Protein AF-A0A0D2EGG5-F1 (afdb_monomer_lite)

InterPro domains:
  IPR011333 SKP1/BTB/POZ domain superfamily [G3DSA:3.30.710.10] (1-87)

pLDDT: mean 72.5, std 16.57, range [34.75, 93.25]

Sequence (161 aa):
MIHHLITYIYTDRVDFSDEDDEAISIMKAWVLAEKFCMPDQQNQLIDYLMEHWQDEQVRPAKVACVLDNVSKYSPLSKLVIDRFTHDLAFEYDYFLGQKNREGAEEHDKEFGALCSKTGCSVIRLVWDDLCLLDDDNDAKRPKPLAPINQGCKYHVHAGGG

Organism: Cladophialophora bantiana (strain ATCC 10958 / CBS 173.52 / CDC B-1940 / NIH 8579) (NCBI:txid1442370)

Secondary structure (DSSP, 8-state):
-HHHHHHHHHHS----TT-TTHHHHHHHHHHHHHHTT-HHHHHHHHHHHHHHTTTS---HHHHHHHHHHS-TTSHHHHHHHHHHHHHHHH-HHHHTTSS-HHHHHHHHHHHHHHHHHH--HHHHHHHHHHHGGGTT-GGGPPPPPP------SS-------

Radius of gyration: 18.13 Å; chains: 1; bounding box: 44×45×48 Å

Foldseek 3Di:
DVVQVVCCVVPVDGDQPPPPDSLLVLLVVLLVCVVVVPVVSNVVSVVVNVVVCVPDAQALLSLVSDVVRDDCPDPVNVVSVVRNVVCCQPVVCVQCPVDDPVVNVVSVVSQVVSCVVPVPVPSVVSVVVSVVCVPDDPPPRDDPDDPPPDDDDPDDDDDDD

Structure (mmCIF, N/CA/C/O backbone):
data_AF-A0A0D2EGG5-F1
#
_entry.id   AF-A0A0D2EGG5-F1
#
loop_
_atom_site.group_PDB
_atom_site.id
_atom_site.type_symbol
_atom_site.label_atom_id
_atom_site.label_alt_id
_atom_site.label_comp_id
_atom_site.label_asym_id
_atom_site.label_entity_id
_atom_site.label_seq_id
_atom_site.pdbx_PDB_ins_code
_atom_site.Cartn_x
_atom_site.Cartn_y
_atom_site.Cartn_z
_atom_site.occupancy
_atom_site.B_iso_or_equiv
_atom_site.auth_seq_id
_atom_site.auth_comp_id
_atom_site.auth_asym_id
_atom_site.auth_atom_id
_atom_site.pdbx_PDB_model_num
ATOM 1 N N . MET A 1 1 ? -1.173 11.319 11.069 1.00 64.31 1 MET A N 1
ATOM 2 C CA . MET A 1 1 ? -1.420 9.954 11.624 1.00 64.31 1 MET A CA 1
ATOM 3 C C . MET A 1 1 ? -2.399 9.900 12.804 1.00 64.31 1 MET A C 1
ATOM 5 O O . MET A 1 1 ? -3.529 9.508 12.570 1.00 64.31 1 MET A O 1
ATOM 9 N N . ILE A 1 2 ? -2.032 10.263 14.049 1.00 73.94 2 ILE A N 1
ATOM 10 C CA . ILE A 1 2 ? -2.971 10.161 15.201 1.00 73.94 2 ILE A CA 1
ATOM 11 C C . ILE A 1 2 ? -4.198 11.062 14.997 1.00 73.94 2 ILE A C 1
ATOM 13 O O . ILE A 1 2 ? -5.306 10.674 15.347 1.00 73.94 2 ILE A O 1
ATOM 17 N N . HIS A 1 3 ? -4.006 12.223 14.367 1.00 76.81 3 HIS A N 1
ATOM 18 C CA . HIS A 1 3 ? -5.092 13.126 13.994 1.00 76.81 3 HIS A CA 1
ATOM 19 C C . HIS A 1 3 ? -6.166 12.434 13.138 1.00 76.81 3 HIS A C 1
ATOM 21 O O . HIS A 1 3 ? -7.332 12.512 13.484 1.00 76.81 3 HIS A O 1
ATOM 27 N N . HIS A 1 4 ? -5.783 11.669 12.110 1.00 75.62 4 HIS A N 1
ATOM 28 C CA . HIS A 1 4 ? -6.721 10.939 11.237 1.00 75.62 4 HIS A CA 1
ATOM 29 C C . HIS A 1 4 ? -7.528 9.882 11.976 1.00 75.62 4 HIS A C 1
ATOM 31 O O . HIS A 1 4 ? -8.730 9.752 11.768 1.00 75.62 4 HIS A O 1
ATOM 37 N N . LEU A 1 5 ? -6.880 9.168 12.897 1.00 75.06 5 LEU A N 1
ATOM 38 C CA . LEU A 1 5 ? -7.568 8.222 13.766 1.00 75.06 5 LEU A CA 1
ATOM 39 C C . LEU A 1 5 ? -8.590 8.932 14.669 1.00 75.06 5 LEU A C 1
ATOM 41 O O . LEU A 1 5 ? -9.720 8.472 14.797 1.00 75.06 5 LEU A O 1
ATOM 45 N N . ILE A 1 6 ? -8.206 10.058 15.275 1.00 80.19 6 ILE A N 1
ATOM 46 C CA . ILE A 1 6 ? -9.107 10.867 16.106 1.00 80.19 6 ILE A CA 1
ATOM 47 C C . ILE A 1 6 ? -10.279 11.382 15.262 1.00 80.19 6 ILE A C 1
ATOM 49 O O . ILE A 1 6 ? -11.428 11.198 15.652 1.00 80.19 6 ILE A O 1
ATOM 53 N N . THR A 1 7 ? -10.012 11.973 14.098 1.00 79.00 7 THR A N 1
ATOM 54 C CA . THR A 1 7 ? -11.044 12.470 13.182 1.00 79.00 7 THR A CA 1
ATOM 55 C C . THR A 1 7 ? -12.033 11.370 12.826 1.00 79.00 7 THR A C 1
ATOM 57 O O . THR A 1 7 ? -13.234 11.588 12.971 1.00 79.00 7 THR A O 1
ATOM 60 N N . TYR A 1 8 ? -11.559 10.174 12.472 1.00 75.62 8 TYR A N 1
ATOM 61 C CA . TYR A 1 8 ? -12.435 9.038 12.198 1.00 75.62 8 TYR A CA 1
ATOM 62 C C . TYR A 1 8 ? -13.325 8.688 13.398 1.00 75.62 8 TYR A C 1
ATOM 64 O O . TYR A 1 8 ? -14.542 8.636 13.256 1.00 75.62 8 TYR A O 1
ATOM 72 N N . ILE A 1 9 ? -12.751 8.546 14.598 1.00 76.88 9 ILE A N 1
ATOM 73 C CA . ILE A 1 9 ? -13.512 8.209 15.816 1.00 76.88 9 ILE A CA 1
ATOM 74 C C . ILE A 1 9 ? -14.640 9.218 16.087 1.00 76.88 9 ILE A C 1
ATOM 76 O O . ILE A 1 9 ? -15.706 8.835 16.567 1.00 76.88 9 ILE A O 1
ATOM 80 N N . TYR A 1 10 ? -14.416 10.502 15.797 1.00 80.81 10 TYR A N 1
ATOM 81 C CA . TYR A 1 10 ? -15.389 11.558 16.087 1.00 80.81 10 TYR A CA 1
ATOM 82 C C . TYR A 1 10 ? -16.332 11.899 14.930 1.00 80.81 10 TYR A C 1
ATOM 84 O O . TYR A 1 10 ? -17.384 12.489 15.176 1.00 80.81 10 TYR A O 1
ATOM 92 N N . THR A 1 11 ? -15.971 11.585 13.686 1.00 81.19 11 THR A N 1
ATOM 93 C CA . THR A 1 11 ? -16.701 12.067 12.499 1.00 81.19 11 THR A CA 1
ATOM 94 C C . THR A 1 11 ? -17.107 10.974 11.521 1.00 81.19 11 THR A C 1
ATOM 96 O O . THR A 1 11 ? -17.894 11.265 10.624 1.00 81.19 11 THR A O 1
ATOM 99 N N . ASP A 1 12 ? -16.597 9.751 11.690 1.00 78.31 12 ASP A N 1
ATOM 100 C CA . ASP A 1 12 ? -16.740 8.639 10.741 1.00 78.31 12 ASP A CA 1
ATOM 101 C C . ASP A 1 12 ? -16.264 9.008 9.322 1.00 78.31 12 ASP A C 1
ATOM 103 O O . ASP A 1 12 ? -16.800 8.560 8.312 1.00 78.31 12 ASP A O 1
ATOM 107 N N . ARG A 1 13 ? -15.276 9.911 9.240 1.00 75.56 13 ARG A N 1
ATOM 108 C CA . ARG A 1 13 ? -14.681 10.383 7.988 1.00 75.56 13 ARG A CA 1
ATOM 109 C C . ARG A 1 13 ? -13.174 10.235 8.006 1.00 75.56 13 ARG A C 1
ATOM 111 O O . ARG A 1 13 ? -12.526 10.336 9.050 1.00 75.56 13 ARG A O 1
ATOM 118 N N . VAL A 1 14 ? -12.642 10.046 6.810 1.00 73.31 14 VAL A N 1
ATOM 119 C CA . VAL A 1 14 ? -11.223 9.918 6.527 1.00 73.31 14 VAL A CA 1
ATOM 120 C C . VAL A 1 14 ? -10.880 10.935 5.438 1.00 73.31 14 VAL A C 1
ATOM 122 O O . VAL A 1 14 ? -11.581 11.004 4.434 1.00 73.31 14 VAL A O 1
ATOM 125 N N . ASP A 1 15 ? -9.853 11.750 5.668 1.00 76.81 15 ASP A N 1
ATOM 126 C CA . ASP A 1 15 ? -9.404 12.782 4.731 1.00 76.81 15 ASP A CA 1
ATOM 127 C C . ASP A 1 15 ? -7.875 12.875 4.775 1.00 76.81 15 ASP A C 1
ATOM 129 O O . ASP A 1 15 ? -7.296 13.067 5.847 1.00 76.81 15 ASP A O 1
ATOM 133 N N . PHE A 1 16 ? -7.234 12.691 3.624 1.00 80.75 16 PHE A N 1
ATOM 134 C CA . PHE A 1 16 ? -5.782 12.704 3.463 1.00 80.75 16 PHE A CA 1
ATOM 135 C C . PHE A 1 16 ? -5.318 13.704 2.396 1.00 80.75 16 PHE A C 1
ATOM 137 O O . PHE A 1 16 ? -4.139 13.686 2.047 1.00 80.75 16 PHE A O 1
ATOM 144 N N . SER A 1 17 ? -6.199 14.597 1.919 1.00 73.88 17 SER A N 1
ATOM 145 C CA . SER A 1 17 ? -5.894 15.509 0.804 1.00 73.88 17 SER A CA 1
ATOM 146 C C . SER A 1 17 ? -4.709 16.443 1.061 1.00 73.88 17 SER A C 1
ATOM 148 O O . SER A 1 17 ? -4.097 16.943 0.122 1.00 73.88 17 SER A O 1
ATOM 150 N N . ASP A 1 18 ? -4.404 16.692 2.335 1.00 73.75 18 ASP A N 1
ATOM 151 C CA . ASP A 1 18 ? -3.359 17.616 2.780 1.00 73.75 18 ASP A CA 1
ATOM 152 C C . ASP A 1 18 ? -2.026 16.910 3.114 1.00 73.75 18 ASP A C 1
ATOM 154 O O . ASP A 1 18 ? -1.112 17.534 3.653 1.00 73.75 18 ASP A O 1
ATOM 158 N N . GLU A 1 19 ? -1.907 15.602 2.862 1.00 77.81 19 GLU A N 1
ATOM 159 C CA . GLU A 1 19 ? -0.706 14.822 3.184 1.00 77.81 19 GLU A CA 1
ATOM 160 C C . GLU A 1 19 ? 0.289 14.782 2.011 1.00 77.81 19 GLU A C 1
ATOM 162 O O . GLU A 1 19 ? -0.087 14.506 0.876 1.00 77.81 19 GLU A O 1
ATOM 167 N N . ASP A 1 20 ? 1.582 14.976 2.307 1.00 74.25 20 ASP A N 1
ATOM 168 C CA . ASP A 1 20 ? 2.664 14.973 1.302 1.00 74.25 20 ASP A CA 1
ATOM 169 C C . ASP A 1 20 ? 2.767 13.645 0.517 1.00 74.25 20 ASP A C 1
ATOM 171 O O . ASP A 1 20 ? 3.172 13.635 -0.643 1.00 74.25 20 ASP A O 1
ATOM 175 N N . ASP A 1 21 ? 2.419 12.522 1.156 1.00 83.44 21 ASP A N 1
ATOM 176 C CA . ASP A 1 21 ? 2.256 11.209 0.518 1.00 83.44 21 ASP A CA 1
ATOM 177 C C . ASP A 1 21 ? 0.992 10.547 1.079 1.00 83.44 21 ASP A C 1
ATOM 179 O O . ASP A 1 21 ? 1.009 9.851 2.105 1.00 83.44 21 ASP A O 1
ATOM 183 N N . GLU A 1 22 ? -0.123 10.822 0.404 1.00 86.88 22 GLU A N 1
ATOM 184 C CA . GLU A 1 22 ? -1.456 10.340 0.753 1.00 86.88 22 GLU A CA 1
ATOM 185 C C . GLU A 1 22 ? -1.490 8.808 0.897 1.00 86.88 22 GLU A C 1
ATOM 187 O O . GLU A 1 22 ? -1.947 8.301 1.926 1.00 86.88 22 GLU A O 1
ATOM 192 N N . ALA A 1 23 ? -0.916 8.053 -0.049 1.00 87.56 23 ALA A N 1
ATOM 193 C CA . ALA A 1 23 ? -0.871 6.591 0.021 1.00 87.56 23 ALA A CA 1
ATOM 194 C C . ALA A 1 23 ? -0.146 6.083 1.276 1.00 87.56 23 ALA A C 1
ATOM 196 O O . ALA A 1 23 ? -0.648 5.189 1.966 1.00 87.56 23 ALA A O 1
ATOM 197 N N . ILE A 1 24 ? 1.030 6.634 1.603 1.00 87.56 24 ILE A N 1
ATOM 198 C CA . ILE A 1 24 ? 1.759 6.273 2.830 1.00 87.56 24 ILE A CA 1
ATOM 199 C C . ILE A 1 24 ? 0.931 6.603 4.073 1.00 87.56 24 ILE A C 1
ATOM 201 O O . ILE A 1 24 ? 0.908 5.805 5.020 1.00 87.56 24 ILE A O 1
ATOM 205 N N . SER A 1 25 ? 0.237 7.738 4.088 1.00 88.06 25 SER A N 1
ATOM 206 C CA . SER A 1 25 ? -0.618 8.122 5.210 1.00 88.06 25 SER A CA 1
ATOM 207 C C . SER A 1 25 ? -1.836 7.204 5.369 1.00 88.06 25 SER A C 1
ATOM 209 O O . SER A 1 25 ? -2.105 6.772 6.498 1.00 88.06 25 SER A O 1
ATOM 211 N N . ILE A 1 26 ? -2.479 6.788 4.271 1.00 90.25 26 ILE A N 1
ATOM 212 C CA . ILE A 1 26 ? -3.551 5.778 4.263 1.00 90.25 26 ILE A CA 1
ATOM 213 C C . ILE A 1 26 ? -3.037 4.431 4.793 1.00 90.25 26 ILE A C 1
ATOM 215 O O . ILE A 1 26 ? -3.619 3.861 5.720 1.00 90.25 26 ILE A O 1
ATOM 219 N N . MET A 1 27 ? -1.909 3.934 4.273 1.00 90.38 27 MET A N 1
ATOM 220 C CA . MET A 1 27 ? -1.323 2.650 4.689 1.00 90.38 27 MET A CA 1
ATOM 221 C C . MET A 1 27 ? -0.973 2.637 6.183 1.00 90.38 27 MET A C 1
ATOM 223 O O . MET A 1 27 ? -1.238 1.665 6.893 1.00 90.38 27 MET A O 1
ATOM 227 N N . LYS A 1 28 ? -0.421 3.737 6.700 1.00 88.94 28 LYS A N 1
ATOM 228 C CA . LYS A 1 28 ? -0.133 3.878 8.131 1.00 88.94 28 LYS A CA 1
ATOM 229 C C . LYS A 1 28 ? -1.402 3.969 8.984 1.00 88.94 28 LYS A C 1
ATOM 231 O O . LYS A 1 28 ? -1.438 3.402 10.077 1.00 88.94 28 LYS A O 1
ATOM 236 N N . ALA A 1 29 ? -2.438 4.664 8.511 1.00 90.38 29 ALA A N 1
ATOM 237 C CA . ALA A 1 29 ? -3.735 4.692 9.182 1.00 90.38 29 ALA A CA 1
ATOM 238 C C . ALA A 1 29 ? -4.357 3.289 9.239 1.00 90.38 29 ALA A C 1
ATOM 240 O O . ALA A 1 29 ? -4.908 2.907 10.271 1.00 90.38 29 ALA A O 1
ATOM 241 N N . TRP A 1 30 ? -4.173 2.482 8.190 1.00 93.25 30 TRP A N 1
ATOM 242 C CA . TRP A 1 30 ? -4.652 1.102 8.149 1.00 93.25 30 TRP A CA 1
ATOM 243 C C . TRP A 1 30 ? -3.966 0.234 9.210 1.00 93.25 30 TRP A C 1
ATOM 245 O O . TRP A 1 30 ? -4.634 -0.514 9.924 1.00 93.25 30 TRP A O 1
ATOM 255 N N . VAL A 1 31 ? -2.648 0.392 9.395 1.00 89.69 31 VAL A N 1
ATOM 256 C CA . VAL A 1 31 ? -1.889 -0.276 10.474 1.00 89.69 31 VAL A CA 1
ATOM 257 C C . VAL A 1 31 ? -2.436 0.093 11.855 1.00 89.69 31 VAL A C 1
ATOM 259 O O . VAL A 1 31 ? -2.501 -0.751 12.749 1.00 89.69 31 VAL A O 1
ATOM 262 N N . LEU A 1 32 ? -2.824 1.354 12.065 1.00 89.50 32 LEU A N 1
ATOM 263 C CA . LEU A 1 32 ? -3.447 1.773 13.323 1.00 89.50 32 LEU A CA 1
ATOM 264 C C . LEU A 1 32 ? -4.831 1.139 13.489 1.00 89.50 32 LEU A C 1
ATOM 266 O O . LEU A 1 32 ? -5.115 0.603 14.559 1.00 89.50 32 LEU A O 1
ATOM 270 N N . ALA A 1 33 ? -5.652 1.138 12.439 1.00 89.31 33 ALA A N 1
ATOM 271 C CA . ALA A 1 33 ? -6.965 0.503 12.457 1.00 89.31 33 ALA A CA 1
ATOM 272 C C . ALA A 1 33 ? -6.877 -0.997 12.797 1.00 89.31 33 ALA A C 1
ATOM 274 O O . ALA A 1 33 ? -7.660 -1.485 13.612 1.00 89.31 33 ALA A O 1
ATOM 275 N N . GLU A 1 34 ? -5.869 -1.702 12.268 1.00 90.62 34 GLU A N 1
ATOM 276 C CA . GLU A 1 34 ? -5.569 -3.095 12.626 1.00 90.62 34 GLU A CA 1
ATOM 277 C C . GLU A 1 34 ? -5.253 -3.245 14.121 1.00 90.62 34 GLU A C 1
ATOM 279 O O . GLU A 1 34 ? -5.853 -4.073 14.807 1.00 90.62 34 GLU A O 1
ATOM 284 N N . LYS A 1 35 ? -4.350 -2.411 14.656 1.00 89.50 35 LYS A N 1
ATOM 285 C CA . LYS A 1 35 ? -3.923 -2.467 16.068 1.00 89.50 35 LYS A CA 1
ATOM 286 C C . LYS A 1 35 ? -5.050 -2.190 17.059 1.00 89.50 35 LYS A C 1
ATOM 288 O O . LYS A 1 35 ? -5.013 -2.703 18.175 1.00 89.50 35 LYS A O 1
ATOM 293 N N . PHE A 1 36 ? -6.016 -1.368 16.669 1.00 89.38 36 PHE A N 1
ATOM 294 C CA . PHE A 1 36 ? -7.173 -1.014 17.489 1.00 89.38 36 PHE A CA 1
ATOM 295 C C . PHE A 1 36 ? -8.424 -1.841 17.155 1.00 89.38 36 PHE A C 1
ATOM 297 O O . PHE A 1 36 ? -9.490 -1.558 17.696 1.00 89.38 36 PHE A O 1
ATOM 304 N N . CYS A 1 37 ? -8.301 -2.873 16.311 1.00 90.38 37 CYS A N 1
ATOM 305 C CA . CYS A 1 37 ? -9.393 -3.771 15.930 1.00 90.38 37 CYS A CA 1
ATOM 306 C C . CYS A 1 37 ? -10.611 -3.036 15.334 1.00 90.38 37 CYS A C 1
ATOM 308 O O . CYS A 1 37 ? -11.747 -3.311 15.719 1.00 90.38 37 CYS A O 1
ATOM 310 N N . MET A 1 38 ? -10.381 -2.104 14.402 1.00 90.25 38 MET A N 1
ATOM 311 C CA . MET A 1 38 ? -11.425 -1.325 13.719 1.00 90.25 38 MET A CA 1
ATOM 312 C C . MET A 1 38 ? -11.615 -1.801 12.265 1.00 90.25 38 MET A C 1
ATOM 314 O O . MET A 1 38 ? -11.081 -1.180 11.343 1.00 90.25 38 MET A O 1
ATOM 318 N N . PRO A 1 39 ? -12.357 -2.901 12.028 1.00 90.94 39 PRO A N 1
ATOM 319 C CA . PRO A 1 39 ? -12.474 -3.513 10.701 1.00 90.94 39 PRO A CA 1
ATOM 320 C C . PRO A 1 39 ? -13.183 -2.620 9.675 1.00 90.94 39 PRO A C 1
ATOM 322 O O . PRO A 1 39 ? -12.794 -2.611 8.510 1.00 90.94 39 PRO A O 1
ATOM 325 N N . ASP A 1 40 ? -14.177 -1.831 10.092 1.00 88.94 40 ASP A N 1
ATOM 326 C CA . ASP A 1 40 ? -14.883 -0.913 9.187 1.00 88.94 40 ASP A CA 1
ATOM 327 C C . ASP A 1 40 ? -13.932 0.159 8.646 1.00 88.94 40 ASP A C 1
ATOM 329 O O . ASP A 1 40 ? -13.896 0.417 7.443 1.00 88.94 40 ASP A O 1
ATOM 333 N N . GLN A 1 41 ? -13.063 0.684 9.514 1.00 89.00 41 GLN A N 1
ATOM 334 C CA . GLN A 1 41 ? -12.035 1.638 9.118 1.00 89.00 41 GLN A CA 1
ATOM 335 C C . GLN A 1 41 ? -10.985 0.995 8.204 1.00 89.00 41 GLN A C 1
ATOM 337 O O . GLN A 1 41 ? -10.542 1.620 7.246 1.00 89.00 41 GLN A O 1
ATOM 342 N N . GLN A 1 42 ? -10.591 -0.258 8.458 1.00 91.69 42 GLN A N 1
ATOM 343 C CA . GLN A 1 42 ? -9.667 -0.979 7.574 1.00 91.69 42 GLN A CA 1
ATOM 344 C C . GLN A 1 42 ? -10.226 -1.136 6.155 1.00 91.69 42 GLN A C 1
ATOM 346 O O . GLN A 1 42 ? -9.471 -0.989 5.195 1.00 91.69 42 GLN A O 1
ATOM 351 N N . ASN A 1 43 ? -11.523 -1.428 6.024 1.00 91.69 43 ASN A N 1
ATOM 352 C CA . ASN A 1 43 ? -12.176 -1.562 4.722 1.00 91.69 43 ASN A CA 1
ATOM 353 C C . ASN A 1 43 ? -12.250 -0.214 4.001 1.00 91.69 43 ASN A C 1
ATOM 355 O O . ASN A 1 43 ? -11.795 -0.122 2.866 1.00 91.69 43 ASN A O 1
ATOM 359 N N . GLN A 1 44 ? -12.710 0.839 4.686 1.00 90.38 44 GLN A N 1
ATOM 360 C CA . GLN A 1 44 ? -12.757 2.186 4.110 1.00 90.38 44 GLN A CA 1
ATOM 361 C C . GLN A 1 44 ? -11.375 2.648 3.632 1.00 90.38 44 GLN A C 1
ATOM 363 O O . GLN A 1 44 ? -11.240 3.174 2.534 1.00 90.38 44 GLN A O 1
ATOM 368 N N . LEU A 1 45 ? -10.326 2.415 4.426 1.00 91.94 45 LEU A N 1
ATOM 369 C CA . LEU A 1 45 ? -8.959 2.786 4.058 1.00 91.94 45 LEU A CA 1
ATOM 370 C C . LEU A 1 45 ? -8.434 2.000 2.849 1.00 91.94 45 LEU A C 1
ATOM 372 O O . LEU A 1 45 ? -7.652 2.547 2.079 1.00 91.94 45 LEU A O 1
ATOM 376 N N . ILE A 1 46 ? -8.850 0.743 2.664 1.00 92.44 46 ILE A N 1
ATOM 377 C CA . ILE A 1 46 ? -8.537 -0.008 1.440 1.00 92.44 46 ILE A CA 1
ATOM 378 C C . ILE A 1 46 ? -9.258 0.596 0.236 1.00 92.44 46 ILE A C 1
ATOM 380 O O . ILE A 1 46 ? -8.621 0.777 -0.799 1.00 92.44 46 ILE A O 1
ATOM 384 N N . ASP A 1 47 ? -10.539 0.939 0.373 1.00 91.25 47 ASP A N 1
ATOM 385 C CA . ASP A 1 47 ? -11.312 1.546 -0.713 1.00 91.25 47 ASP A CA 1
ATOM 386 C C . ASP A 1 47 ? -10.684 2.88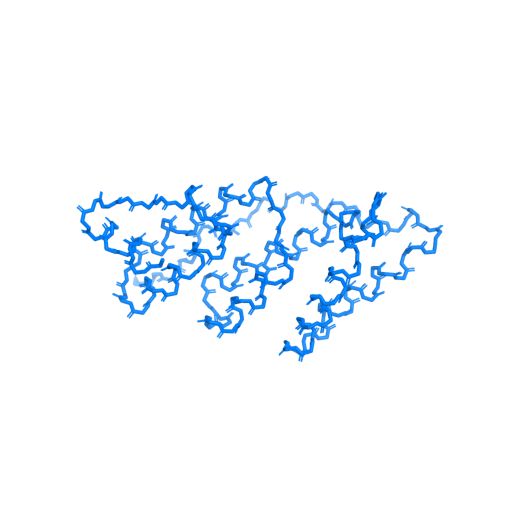3 -1.151 1.00 91.25 47 ASP A C 1
ATOM 388 O O . ASP A 1 47 ? -10.435 3.080 -2.341 1.00 91.25 47 ASP A O 1
ATOM 392 N N . TYR A 1 48 ? -10.309 3.741 -0.193 1.00 89.38 48 TYR A N 1
ATOM 393 C CA . TYR A 1 48 ? -9.577 4.988 -0.457 1.00 89.38 48 TYR A CA 1
ATOM 394 C C . TYR A 1 48 ? -8.229 4.748 -1.145 1.00 89.38 48 TYR A C 1
ATOM 396 O O . TYR A 1 48 ? -7.879 5.448 -2.093 1.00 89.38 48 TYR A O 1
ATOM 404 N N . LEU A 1 49 ? -7.467 3.745 -0.698 1.00 90.50 49 LEU A N 1
ATOM 405 C CA . LEU A 1 49 ? -6.174 3.423 -1.304 1.00 90.50 49 LEU A CA 1
ATOM 406 C C . LEU A 1 49 ? -6.326 2.948 -2.756 1.00 90.50 49 LEU A C 1
ATOM 408 O O . LEU A 1 49 ? -5.515 3.298 -3.609 1.00 90.50 49 LEU A O 1
ATOM 412 N N . MET A 1 50 ? -7.368 2.162 -3.040 1.00 89.50 50 MET A N 1
ATOM 413 C CA . MET A 1 50 ? -7.674 1.696 -4.393 1.00 89.50 50 MET A CA 1
ATOM 414 C C . MET A 1 50 ? -8.132 2.829 -5.313 1.00 89.50 50 MET A C 1
ATOM 416 O O . MET A 1 50 ? -7.797 2.802 -6.496 1.00 89.50 50 MET A O 1
ATOM 420 N N . GLU A 1 51 ? -8.890 3.798 -4.794 1.00 88.94 51 GLU A N 1
ATOM 421 C CA . GLU A 1 51 ? -9.286 5.001 -5.534 1.00 88.94 51 GLU A CA 1
ATOM 422 C C . GLU A 1 51 ? -8.064 5.860 -5.875 1.00 88.94 51 GLU A C 1
ATOM 424 O O . GLU A 1 51 ? -7.859 6.199 -7.037 1.00 88.94 51 GLU A O 1
ATOM 429 N N . HIS A 1 52 ? -7.193 6.106 -4.895 1.00 86.06 52 HIS A N 1
ATOM 430 C CA . HIS A 1 52 ? -5.962 6.872 -5.082 1.00 86.06 52 HIS A CA 1
ATOM 431 C C . HIS A 1 52 ? -5.012 6.231 -6.120 1.00 86.06 52 HIS A C 1
ATOM 433 O O . HIS A 1 52 ? -4.412 6.923 -6.939 1.00 86.06 52 HIS A O 1
ATOM 439 N N . TRP A 1 53 ? -4.919 4.897 -6.171 1.00 86.56 53 TRP A N 1
ATOM 440 C CA . TRP A 1 53 ? -4.113 4.189 -7.181 1.00 86.56 53 TRP A CA 1
ATOM 441 C C . TRP A 1 53 ? -4.776 4.030 -8.554 1.00 86.56 53 TRP A C 1
ATOM 443 O O . TRP A 1 53 ? -4.224 3.347 -9.421 1.00 86.56 53 TRP A O 1
ATOM 453 N N . GLN A 1 54 ? -5.947 4.619 -8.808 1.00 83.00 54 GLN A N 1
ATOM 454 C CA . GLN A 1 54 ? -6.451 4.669 -10.186 1.00 83.00 54 GLN A CA 1
ATOM 455 C C . GLN A 1 54 ? -5.556 5.531 -11.077 1.00 83.00 54 GLN A C 1
ATOM 457 O O . GLN A 1 54 ? -5.323 5.158 -12.224 1.00 83.00 54 GLN A O 1
ATOM 462 N N . ASP A 1 55 ? -5.010 6.611 -10.517 1.00 77.19 55 ASP A N 1
ATOM 463 C CA . ASP A 1 55 ? -4.213 7.595 -11.251 1.00 77.19 55 ASP A CA 1
ATOM 464 C C . ASP A 1 55 ? -2.716 7.561 -10.889 1.00 77.19 55 ASP A C 1
ATOM 466 O O . ASP A 1 55 ? -1.905 8.214 -11.548 1.00 77.19 55 ASP A O 1
ATOM 470 N N . GLU A 1 56 ? -2.325 6.792 -9.864 1.00 79.88 56 GLU A N 1
ATOM 471 C CA . GLU A 1 56 ? -0.939 6.694 -9.397 1.00 79.88 56 GLU A CA 1
ATOM 472 C C . GLU A 1 56 ? -0.436 5.245 -9.321 1.00 79.88 56 GLU A C 1
ATOM 474 O O . GLU A 1 56 ? -1.121 4.343 -8.835 1.00 79.88 56 GLU A O 1
ATOM 479 N N . GLN A 1 57 ? 0.808 5.029 -9.751 1.00 81.19 57 GLN A N 1
ATOM 480 C CA . GLN A 1 57 ? 1.486 3.741 -9.638 1.00 81.19 57 GLN A CA 1
ATOM 481 C C . GLN A 1 57 ? 2.015 3.471 -8.227 1.00 81.19 57 GLN A C 1
ATOM 483 O O . GLN A 1 57 ? 2.409 4.368 -7.469 1.00 81.19 57 GLN A O 1
ATOM 488 N N . VAL A 1 58 ? 2.118 2.189 -7.887 1.00 86.62 58 VAL A N 1
ATOM 489 C CA . VAL A 1 58 ? 2.731 1.764 -6.630 1.00 86.62 58 VAL A CA 1
ATOM 490 C C . VAL A 1 58 ? 4.252 1.781 -6.764 1.00 86.62 58 VAL A C 1
ATOM 492 O O . VAL A 1 58 ? 4.856 0.948 -7.432 1.00 86.62 58 VAL A O 1
ATOM 495 N N . ARG A 1 59 ? 4.910 2.717 -6.074 1.00 84.25 59 ARG A N 1
ATOM 496 C CA . ARG A 1 59 ? 6.380 2.764 -6.006 1.00 84.25 59 ARG A CA 1
ATOM 497 C C . ARG A 1 59 ? 6.952 1.646 -5.118 1.00 84.25 59 ARG A C 1
ATOM 499 O O . ARG A 1 59 ? 6.327 1.298 -4.108 1.00 84.25 59 ARG A O 1
ATOM 506 N N . PRO A 1 60 ? 8.182 1.153 -5.377 1.00 83.81 60 PRO A N 1
ATOM 507 C CA . PRO A 1 60 ? 8.826 0.152 -4.520 1.00 83.81 60 PRO A CA 1
ATOM 508 C C . PRO A 1 60 ? 8.953 0.596 -3.051 1.00 83.81 60 PRO A C 1
ATOM 510 O O . PRO A 1 60 ? 8.829 -0.231 -2.144 1.00 83.81 60 PRO A O 1
ATOM 513 N N . ALA A 1 61 ? 9.121 1.900 -2.790 1.00 83.19 61 ALA A N 1
ATOM 514 C CA . ALA A 1 61 ? 9.119 2.455 -1.434 1.00 83.19 61 ALA A CA 1
ATOM 515 C C . ALA A 1 61 ? 7.806 2.187 -0.666 1.00 83.19 61 ALA A C 1
ATOM 517 O O . ALA A 1 61 ? 7.845 1.861 0.526 1.00 83.19 61 ALA A O 1
ATOM 518 N N . LYS A 1 62 ? 6.647 2.249 -1.343 1.00 87.38 62 LYS A N 1
ATOM 519 C CA . LYS A 1 62 ? 5.328 1.947 -0.756 1.00 87.38 62 LYS A CA 1
ATOM 520 C C . LYS A 1 62 ? 5.227 0.458 -0.390 1.00 87.38 62 LYS A C 1
ATOM 522 O O . LYS A 1 62 ? 4.802 0.123 0.716 1.00 87.38 62 LYS A O 1
ATOM 527 N N . VAL A 1 63 ? 5.734 -0.432 -1.251 1.00 87.75 63 VAL A N 1
ATOM 528 C CA . VAL A 1 63 ? 5.828 -1.881 -0.975 1.00 87.75 63 VAL A CA 1
ATOM 529 C C . VAL A 1 63 ? 6.717 -2.158 0.240 1.00 87.75 63 VAL A C 1
ATOM 531 O O . VAL A 1 63 ? 6.327 -2.902 1.141 1.00 87.75 63 VAL A O 1
ATOM 534 N N . ALA A 1 64 ? 7.896 -1.532 0.303 1.00 85.38 64 ALA A N 1
ATOM 535 C CA . ALA A 1 64 ? 8.813 -1.688 1.429 1.00 85.38 64 ALA A CA 1
ATOM 536 C C . ALA A 1 64 ? 8.178 -1.220 2.747 1.00 85.38 64 ALA A C 1
ATOM 538 O O . ALA A 1 64 ? 8.285 -1.912 3.757 1.00 85.38 64 ALA A O 1
ATOM 539 N N . CYS A 1 65 ? 7.470 -0.084 2.729 1.00 84.94 65 CYS A N 1
ATOM 540 C CA . CYS A 1 65 ? 6.758 0.431 3.898 1.00 84.94 65 CYS A CA 1
ATOM 541 C C . CYS A 1 65 ? 5.766 -0.600 4.455 1.00 84.94 65 CYS A C 1
ATOM 543 O O . CYS A 1 65 ? 5.735 -0.848 5.659 1.00 84.94 65 CYS A O 1
ATOM 545 N N . VAL A 1 66 ? 4.997 -1.243 3.582 1.00 87.25 66 VAL A N 1
ATOM 546 C CA . VAL A 1 66 ? 4.005 -2.254 3.965 1.00 87.25 66 VAL A CA 1
ATOM 547 C C . VAL A 1 66 ? 4.679 -3.490 4.545 1.00 87.25 66 VAL A C 1
ATOM 549 O O . VAL A 1 66 ? 4.316 -3.932 5.631 1.00 87.25 66 VAL A O 1
ATOM 552 N N . LEU A 1 67 ? 5.711 -4.009 3.886 1.00 85.25 67 LEU A N 1
A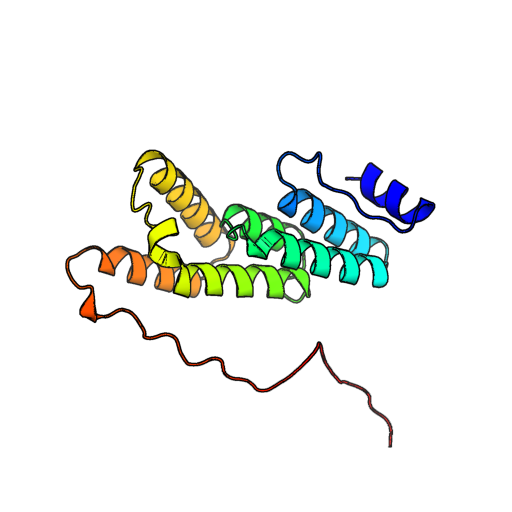TOM 553 C CA . LEU A 1 67 ? 6.427 -5.194 4.364 1.00 85.25 67 LEU A CA 1
ATOM 554 C C . LEU A 1 67 ? 7.121 -4.982 5.718 1.00 85.25 67 LEU A C 1
ATOM 556 O O . LEU A 1 67 ? 7.247 -5.936 6.484 1.00 85.25 67 LEU A O 1
ATOM 560 N N . ASP A 1 68 ? 7.515 -3.746 6.036 1.00 86.06 68 ASP A N 1
ATOM 561 C CA . ASP A 1 68 ? 8.107 -3.392 7.331 1.00 86.06 68 ASP A CA 1
ATOM 562 C C . ASP A 1 68 ? 7.059 -3.245 8.456 1.00 86.06 68 ASP A C 1
ATOM 564 O O . ASP A 1 68 ? 7.411 -3.322 9.635 1.00 86.06 68 ASP A O 1
ATOM 568 N N . ASN A 1 69 ? 5.781 -3.006 8.126 1.00 84.25 69 ASN A N 1
ATOM 569 C CA . ASN A 1 69 ? 4.772 -2.573 9.104 1.00 84.25 69 ASN A CA 1
ATOM 570 C C . ASN A 1 69 ? 3.556 -3.496 9.249 1.00 84.25 69 ASN A C 1
ATOM 572 O O . ASN A 1 69 ? 2.867 -3.402 10.266 1.00 84.25 69 ASN A O 1
ATOM 576 N N . VAL A 1 70 ? 3.284 -4.380 8.286 1.00 86.31 70 VAL A N 1
ATOM 577 C CA . VAL A 1 70 ? 2.159 -5.325 8.345 1.00 86.31 70 VAL A CA 1
ATOM 578 C C . VAL A 1 70 ? 2.592 -6.764 8.098 1.00 86.31 70 VAL A C 1
ATOM 580 O O . VAL A 1 70 ? 3.586 -7.051 7.436 1.00 86.31 70 VAL A O 1
ATOM 583 N N . SER A 1 71 ? 1.802 -7.706 8.617 1.00 86.62 71 SER A N 1
ATOM 584 C CA . SER A 1 71 ? 1.967 -9.126 8.298 1.00 86.62 71 SER A CA 1
ATOM 585 C C . SER A 1 71 ? 1.864 -9.359 6.789 1.00 86.62 71 SER A C 1
ATOM 587 O O . SER A 1 71 ? 0.932 -8.875 6.154 1.00 86.62 71 SER A O 1
ATOM 589 N N . LYS A 1 72 ? 2.737 -10.207 6.232 1.00 82.25 72 LYS A N 1
ATOM 590 C CA . LYS A 1 72 ? 2.687 -10.636 4.817 1.00 82.25 72 LYS A CA 1
ATOM 591 C C . LYS A 1 72 ? 1.368 -11.291 4.389 1.00 82.25 72 LYS A C 1
ATOM 593 O O . LYS A 1 72 ? 1.118 -11.490 3.206 1.00 82.25 72 LYS A O 1
ATOM 598 N N . TYR A 1 73 ? 0.545 -11.702 5.353 1.00 85.25 73 TYR A N 1
ATOM 599 C CA . TYR A 1 73 ? -0.762 -12.302 5.094 1.00 85.25 73 TYR A CA 1
ATOM 600 C C . TYR A 1 73 ? -1.917 -11.306 5.229 1.00 85.25 73 TYR A C 1
ATOM 602 O O . TYR A 1 73 ? -3.062 -11.695 4.981 1.00 85.25 73 TYR A O 1
ATOM 610 N N . SER A 1 74 ? -1.637 -10.059 5.620 1.00 88.38 74 SER A N 1
ATOM 611 C CA . SER A 1 74 ? -2.660 -9.034 5.792 1.00 88.38 74 SER A CA 1
ATOM 612 C C . SER A 1 74 ? -3.309 -8.673 4.448 1.00 88.38 74 SER A C 1
ATOM 614 O O . SER A 1 74 ? -2.666 -8.784 3.395 1.00 88.38 74 SER A O 1
ATOM 616 N N . PRO A 1 75 ? -4.578 -8.230 4.458 1.00 90.56 75 PRO A N 1
ATOM 617 C CA . PRO A 1 75 ? -5.239 -7.723 3.258 1.00 90.56 75 PRO A CA 1
ATOM 618 C C . PRO A 1 75 ? -4.444 -6.601 2.584 1.00 90.56 75 PRO A C 1
ATOM 620 O O . PRO A 1 75 ? -4.272 -6.633 1.368 1.00 90.56 75 PRO A O 1
ATOM 623 N N . LEU A 1 76 ? -3.884 -5.677 3.375 1.00 91.06 76 LEU A N 1
ATOM 624 C CA . LEU A 1 76 ? -3.074 -4.578 2.858 1.00 91.06 76 LEU A CA 1
ATOM 625 C C . LEU A 1 76 ? -1.814 -5.083 2.144 1.00 91.06 76 LEU A C 1
ATOM 627 O O . LEU A 1 76 ? -1.533 -4.657 1.030 1.00 91.06 76 LEU A O 1
ATOM 631 N N . SER A 1 77 ? -1.082 -6.030 2.743 1.00 88.81 77 SER A N 1
ATOM 632 C CA . SER A 1 77 ? 0.125 -6.584 2.121 1.00 88.81 77 SER A CA 1
ATOM 633 C C . SER A 1 77 ? -0.174 -7.258 0.787 1.00 88.81 77 SER A C 1
ATOM 635 O O . SER A 1 77 ? 0.559 -7.039 -0.174 1.00 88.81 77 SER A O 1
ATOM 637 N N . LYS A 1 78 ? -1.261 -8.033 0.707 1.00 89.75 78 LYS A N 1
ATOM 638 C CA . LYS A 1 78 ? -1.683 -8.676 -0.543 1.00 89.75 78 LYS A CA 1
ATOM 639 C C . LYS A 1 78 ? -2.047 -7.650 -1.611 1.00 89.75 78 LYS A C 1
ATOM 641 O O . LYS A 1 78 ? -1.574 -7.779 -2.731 1.00 89.75 78 LYS A O 1
ATOM 646 N N . LEU A 1 79 ? -2.836 -6.637 -1.251 1.00 91.56 79 LEU A N 1
ATOM 647 C CA . LEU A 1 79 ? -3.275 -5.589 -2.170 1.00 91.56 79 LEU A CA 1
ATOM 648 C C . LEU A 1 79 ? -2.087 -4.820 -2.766 1.00 91.56 79 LEU A C 1
ATOM 650 O O . LEU A 1 79 ? -2.005 -4.660 -3.978 1.00 91.56 79 LEU A O 1
ATOM 654 N N . VAL A 1 80 ? -1.152 -4.377 -1.921 1.00 90.75 80 VAL A N 1
ATOM 655 C CA . VAL A 1 80 ? 0.004 -3.569 -2.348 1.00 90.75 80 VAL A CA 1
ATOM 656 C C . VAL A 1 80 ? 0.919 -4.366 -3.278 1.00 90.75 80 VAL A C 1
ATOM 658 O O . VAL A 1 80 ? 1.384 -3.840 -4.284 1.00 90.75 80 VAL A O 1
ATOM 661 N N . ILE A 1 81 ? 1.173 -5.640 -2.959 1.00 87.81 81 ILE A N 1
ATOM 662 C CA . ILE A 1 81 ? 2.019 -6.515 -3.783 1.00 87.81 81 ILE A CA 1
ATOM 663 C C . ILE A 1 81 ? 1.337 -6.837 -5.115 1.00 87.81 81 ILE A C 1
ATOM 665 O O . ILE A 1 81 ? 1.998 -6.810 -6.152 1.00 87.81 81 ILE A O 1
ATOM 669 N N . ASP A 1 82 ? 0.037 -7.139 -5.097 1.00 87.50 82 ASP A N 1
ATOM 670 C CA . ASP A 1 82 ? -0.734 -7.435 -6.307 1.00 87.50 82 ASP A CA 1
ATOM 671 C C . ASP A 1 82 ? -0.753 -6.229 -7.248 1.00 87.50 82 ASP A C 1
ATOM 673 O O . ASP A 1 82 ? -0.377 -6.350 -8.414 1.00 87.50 82 ASP A O 1
ATOM 677 N N . ARG A 1 83 ? -1.052 -5.036 -6.713 1.00 88.88 83 ARG A N 1
ATOM 678 C CA . ARG A 1 83 ? -1.037 -3.802 -7.499 1.00 88.88 83 ARG A CA 1
ATOM 679 C C . ARG A 1 83 ? 0.354 -3.476 -8.037 1.00 88.88 83 ARG A C 1
ATOM 681 O O . ARG A 1 83 ? 0.480 -3.194 -9.220 1.00 88.88 83 ARG A O 1
ATOM 688 N N . PHE A 1 84 ? 1.399 -3.592 -7.218 1.00 87.50 84 PHE A N 1
ATOM 689 C CA . PHE A 1 84 ? 2.777 -3.399 -7.676 1.00 87.50 84 PHE A CA 1
ATOM 690 C C . PHE A 1 84 ? 3.155 -4.354 -8.814 1.00 87.50 84 PHE A C 1
ATOM 692 O O . PHE A 1 84 ? 3.785 -3.955 -9.787 1.00 87.50 84 PHE A O 1
ATOM 699 N N . THR A 1 85 ? 2.752 -5.621 -8.707 1.00 83.94 85 THR A N 1
ATOM 700 C CA . THR A 1 85 ? 3.023 -6.631 -9.739 1.00 83.94 85 THR A CA 1
ATOM 701 C C . THR A 1 85 ? 2.252 -6.327 -11.023 1.00 83.94 85 THR A C 1
ATOM 703 O O . THR A 1 85 ? 2.794 -6.493 -12.114 1.00 83.94 85 THR A O 1
ATOM 706 N N . HIS A 1 86 ? 1.007 -5.861 -10.900 1.00 85.00 86 HIS A N 1
ATOM 707 C CA . HIS A 1 86 ? 0.212 -5.385 -12.027 1.00 85.00 86 HIS A CA 1
ATOM 708 C C . HIS A 1 86 ? 0.883 -4.188 -12.715 1.00 85.00 86 HIS A C 1
ATOM 710 O O . HIS A 1 86 ? 1.110 -4.235 -13.923 1.00 85.00 86 HIS A O 1
ATOM 716 N N . ASP A 1 87 ? 1.259 -3.155 -11.961 1.00 84.19 87 ASP A N 1
ATOM 717 C CA . ASP A 1 87 ? 1.907 -1.955 -12.503 1.00 84.19 87 ASP A CA 1
ATOM 718 C C . ASP A 1 87 ? 3.220 -2.318 -13.211 1.00 84.19 87 ASP A C 1
ATOM 720 O O . ASP A 1 87 ? 3.471 -1.868 -14.328 1.00 84.19 87 ASP A O 1
ATOM 724 N N . LEU A 1 88 ? 4.012 -3.221 -12.625 1.00 79.38 88 LEU A N 1
ATOM 725 C CA . LEU A 1 88 ? 5.247 -3.719 -13.229 1.00 79.38 88 LEU A CA 1
ATOM 726 C C . LEU A 1 88 ? 5.004 -4.471 -14.550 1.00 79.38 88 LEU A C 1
ATOM 728 O O . LEU A 1 88 ? 5.807 -4.366 -15.475 1.00 79.38 88 LEU A O 1
ATOM 732 N N . ALA A 1 89 ? 3.909 -5.228 -14.650 1.00 77.06 89 ALA A N 1
ATOM 733 C CA . ALA A 1 89 ? 3.583 -6.014 -15.839 1.00 77.06 89 ALA A CA 1
ATOM 734 C C . ALA A 1 89 ? 2.984 -5.178 -16.984 1.00 77.06 89 ALA A C 1
ATOM 736 O O . ALA A 1 89 ? 3.188 -5.519 -18.151 1.00 77.06 89 ALA A O 1
ATOM 737 N N . PHE A 1 90 ? 2.229 -4.118 -16.670 1.00 74.12 90 PHE A N 1
ATOM 738 C CA . PHE A 1 90 ? 1.431 -3.375 -17.655 1.00 74.12 90 PHE A CA 1
ATOM 739 C C . PHE A 1 90 ? 1.923 -1.952 -17.931 1.00 74.12 90 PHE A C 1
ATOM 741 O O . PHE A 1 90 ? 1.740 -1.464 -19.045 1.00 74.12 90 PHE A O 1
ATOM 748 N N . GLU A 1 91 ? 2.581 -1.304 -16.974 1.00 70.38 91 GLU A N 1
ATOM 749 C CA . GLU A 1 91 ? 3.061 0.082 -17.085 1.00 70.38 91 GLU A CA 1
ATOM 750 C C . GLU A 1 91 ? 4.591 0.153 -17.036 1.00 70.38 91 GLU A C 1
ATOM 752 O O . GLU A 1 91 ? 5.207 1.090 -16.535 1.00 70.38 91 GLU A O 1
ATOM 757 N N . TYR A 1 92 ? 5.209 -0.867 -17.624 1.00 63.34 92 TYR A N 1
ATOM 758 C CA . TYR A 1 92 ? 6.645 -1.093 -17.658 1.00 63.34 92 TYR A CA 1
ATOM 759 C C . TYR A 1 92 ? 7.475 0.099 -18.173 1.00 63.34 92 TYR A C 1
ATOM 761 O O . TYR A 1 92 ? 8.499 0.445 -17.582 1.00 63.34 92 TYR A O 1
ATOM 769 N N . ASP A 1 93 ? 7.003 0.773 -19.229 1.00 62.12 93 ASP A N 1
ATOM 770 C CA . ASP A 1 93 ? 7.689 1.920 -19.846 1.00 62.12 93 ASP A CA 1
ATOM 771 C C . ASP A 1 93 ? 7.880 3.099 -18.853 1.00 62.12 93 ASP A C 1
ATOM 773 O O . ASP A 1 93 ? 8.769 3.938 -19.031 1.00 62.12 93 ASP A O 1
ATOM 777 N N . TYR A 1 94 ? 7.086 3.153 -17.773 1.00 63.28 94 TYR A N 1
ATOM 778 C CA . TYR A 1 94 ? 7.246 4.126 -16.690 1.00 63.28 94 TYR A CA 1
ATOM 779 C C . TYR A 1 94 ? 8.425 3.783 -15.773 1.00 63.28 94 TYR A C 1
ATOM 781 O O . TYR A 1 94 ? 9.246 4.654 -15.484 1.00 63.28 94 TYR A O 1
ATOM 789 N N . PHE A 1 95 ? 8.554 2.518 -15.360 1.00 60.06 95 PHE A N 1
ATOM 790 C CA . PHE A 1 95 ? 9.622 2.068 -14.457 1.00 60.06 95 PHE A CA 1
ATOM 791 C C . PHE A 1 95 ? 11.011 2.135 -15.101 1.00 60.06 95 PHE A C 1
ATOM 793 O O . PHE A 1 95 ? 11.989 2.417 -14.411 1.00 60.06 95 PHE A O 1
ATOM 800 N N . LEU A 1 96 ? 11.094 1.944 -16.420 1.00 59.12 96 LEU A N 1
ATOM 801 C CA . LEU A 1 96 ? 12.325 2.142 -17.190 1.00 59.12 96 LEU A CA 1
ATOM 802 C C . LEU A 1 96 ? 12.650 3.612 -17.495 1.00 59.12 96 LEU A C 1
ATOM 804 O O . LEU A 1 96 ? 13.710 3.918 -18.042 1.00 59.12 96 LEU A O 1
ATOM 808 N N . GLY A 1 97 ? 11.756 4.545 -17.164 1.00 56.28 97 GLY A N 1
ATOM 809 C CA . GLY A 1 97 ? 12.007 5.968 -17.353 1.00 56.28 97 GLY A CA 1
ATOM 810 C C . GLY A 1 97 ? 12.140 6.371 -18.822 1.00 56.28 97 GLY A C 1
ATOM 811 O O . GLY A 1 97 ? 13.099 7.057 -19.180 1.00 56.28 97 GLY A O 1
ATOM 812 N N . GLN A 1 98 ? 11.159 6.043 -19.675 1.00 49.19 98 GLN A N 1
ATOM 813 C CA . GLN A 1 98 ? 11.223 6.345 -21.115 1.00 49.19 98 GLN A CA 1
ATOM 814 C C . GLN A 1 98 ? 11.340 7.838 -21.503 1.00 49.19 98 GLN A C 1
ATOM 816 O O . GLN A 1 98 ? 11.371 8.142 -22.696 1.00 49.19 98 GLN A O 1
ATOM 821 N N . LYS A 1 99 ? 11.440 8.799 -20.566 1.00 47.75 99 LYS A N 1
ATOM 822 C CA . LYS A 1 99 ? 11.685 10.214 -20.917 1.00 47.75 99 LYS A CA 1
ATOM 823 C C . LYS A 1 99 ? 12.671 11.010 -20.062 1.00 47.75 99 LYS A C 1
ATOM 825 O O . LYS A 1 99 ? 13.139 12.015 -20.579 1.00 47.75 99 LYS A O 1
ATOM 830 N N . ASN A 1 100 ? 13.046 10.604 -18.846 1.00 47.25 100 ASN A N 1
ATOM 831 C CA . ASN A 1 100 ? 13.978 11.378 -18.009 1.00 47.25 100 ASN A CA 1
ATOM 832 C C . ASN A 1 100 ? 14.852 10.454 -17.146 1.00 47.25 100 ASN A C 1
ATOM 834 O O . ASN A 1 100 ? 14.383 9.870 -16.171 1.00 47.25 100 ASN A O 1
ATOM 838 N N . ARG A 1 101 ? 16.146 10.374 -17.479 1.00 52.66 101 ARG A N 1
ATOM 839 C CA . ARG A 1 101 ? 17.178 9.601 -16.757 1.00 52.66 101 ARG A CA 1
ATOM 840 C C . ARG A 1 101 ? 17.253 9.889 -15.249 1.00 52.66 101 ARG A C 1
ATOM 842 O O . ARG A 1 101 ? 17.711 9.031 -14.508 1.00 52.66 101 ARG A O 1
ATOM 849 N N . GLU A 1 102 ? 16.809 11.063 -14.798 1.00 51.06 102 GLU A N 1
ATOM 850 C CA . GLU A 1 102 ? 16.888 11.475 -13.389 1.00 51.06 102 GLU A CA 1
ATOM 851 C C . GLU A 1 102 ? 15.976 10.660 -12.453 1.00 51.06 102 GLU A C 1
ATOM 853 O O . GLU A 1 102 ? 16.333 10.477 -11.294 1.00 51.06 102 GLU A O 1
ATOM 858 N N . GLY A 1 103 ? 14.852 10.111 -12.937 1.00 56.28 103 GLY A N 1
ATOM 859 C CA . GLY A 1 103 ? 13.951 9.285 -12.113 1.00 56.28 103 GLY A CA 1
ATOM 860 C C . GLY A 1 103 ? 14.332 7.801 -12.059 1.00 56.28 103 GLY A C 1
ATOM 861 O O . GLY A 1 103 ? 14.098 7.129 -11.056 1.00 56.28 103 GLY A O 1
ATOM 862 N N . ALA A 1 104 ? 14.966 7.282 -13.115 1.00 62.88 104 ALA A N 1
ATOM 863 C CA . ALA A 1 104 ? 15.293 5.860 -13.236 1.00 62.88 104 ALA A CA 1
ATOM 864 C C . ALA A 1 104 ? 16.322 5.395 -12.188 1.00 62.88 104 ALA A C 1
ATOM 866 O O . ALA A 1 104 ? 16.191 4.307 -11.635 1.00 62.88 104 ALA A O 1
ATOM 867 N N . GLU A 1 105 ? 17.311 6.234 -11.853 1.00 66.25 105 GLU A N 1
ATOM 868 C CA . GLU A 1 105 ? 18.299 5.909 -10.811 1.00 66.25 105 GLU A CA 1
ATOM 869 C C . GLU A 1 105 ? 17.687 5.848 -9.404 1.00 66.25 105 GLU A C 1
ATOM 871 O O . GLU A 1 105 ? 18.155 5.088 -8.553 1.00 66.25 105 GLU A O 1
ATOM 876 N N . GLU A 1 106 ? 16.665 6.662 -9.129 1.00 70.12 106 GLU A N 1
ATOM 877 C CA . GLU A 1 106 ? 15.946 6.628 -7.854 1.00 70.12 106 GLU A CA 1
ATOM 878 C C . GLU A 1 106 ? 15.098 5.357 -7.756 1.00 70.12 106 GLU A C 1
ATOM 880 O O . GLU A 1 106 ? 15.182 4.643 -6.755 1.00 70.12 106 GLU A O 1
ATOM 885 N N . HIS A 1 107 ? 14.375 5.013 -8.826 1.00 69.38 107 HIS A N 1
ATOM 886 C CA . HIS A 1 107 ? 13.610 3.770 -8.905 1.00 69.38 107 HIS A CA 1
ATOM 887 C C . HIS A 1 107 ? 14.493 2.527 -8.768 1.00 69.38 107 HIS A C 1
ATOM 889 O O . HIS A 1 107 ? 14.149 1.637 -7.993 1.00 69.38 107 HIS A O 1
ATOM 895 N N . ASP A 1 108 ? 15.650 2.477 -9.434 1.00 71.06 108 ASP A N 1
ATOM 896 C CA . ASP A 1 108 ? 16.581 1.348 -9.326 1.00 71.06 108 ASP A CA 1
ATOM 897 C C . ASP A 1 108 ? 17.149 1.205 -7.901 1.00 71.06 108 ASP A C 1
ATOM 899 O O . ASP A 1 108 ? 17.215 0.103 -7.351 1.00 71.06 108 ASP A O 1
ATOM 903 N N . LYS A 1 109 ? 17.463 2.323 -7.229 1.00 77.00 109 LYS A N 1
ATOM 904 C CA . LYS A 1 109 ? 17.872 2.308 -5.812 1.00 77.00 109 LYS A CA 1
ATOM 905 C C . LYS A 1 109 ? 16.761 1.793 -4.902 1.00 77.00 109 LYS A C 1
ATOM 907 O O . LYS A 1 109 ? 17.026 0.958 -4.032 1.00 77.00 109 LYS A O 1
ATOM 912 N N . GLU A 1 110 ? 15.531 2.271 -5.083 1.00 78.00 110 GLU A N 1
ATOM 913 C CA . GLU A 1 110 ? 14.377 1.803 -4.311 1.00 78.00 110 GLU A CA 1
ATOM 914 C C . GLU A 1 110 ? 14.109 0.314 -4.546 1.00 78.00 110 GLU A C 1
ATOM 916 O O . GLU A 1 110 ? 13.869 -0.441 -3.599 1.00 78.00 110 GLU A O 1
ATOM 921 N N . PHE A 1 111 ? 14.204 -0.129 -5.798 1.00 75.25 111 PHE A N 1
ATOM 922 C CA . PHE A 1 111 ? 13.990 -1.514 -6.187 1.00 75.25 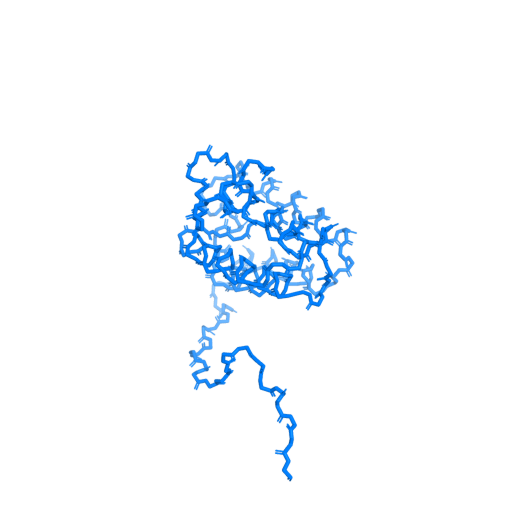111 PHE A CA 1
ATOM 923 C C . PHE A 1 111 ? 15.088 -2.433 -5.637 1.00 75.25 111 PHE A C 1
ATOM 925 O O . PHE A 1 111 ? 14.806 -3.494 -5.069 1.00 75.25 111 PHE A O 1
ATOM 932 N N . GLY A 1 112 ? 16.349 -2.003 -5.712 1.00 73.81 112 GLY A N 1
ATOM 933 C CA . GLY A 1 112 ? 17.486 -2.688 -5.103 1.00 73.81 112 GLY A CA 1
ATOM 934 C C . GLY A 1 112 ? 17.343 -2.815 -3.583 1.00 73.81 112 GLY A C 1
ATOM 935 O O . GLY A 1 112 ? 17.596 -3.890 -3.022 1.00 73.81 112 GLY A O 1
ATOM 936 N N . ALA A 1 113 ? 16.868 -1.761 -2.915 1.00 78.69 113 ALA A N 1
ATOM 937 C CA . ALA A 1 113 ? 16.573 -1.786 -1.485 1.00 78.69 113 ALA A CA 1
ATOM 938 C C . ALA A 1 113 ? 15.434 -2.766 -1.151 1.00 78.69 113 ALA A C 1
ATOM 940 O O . ALA A 1 113 ? 15.558 -3.555 -0.209 1.00 78.69 113 ALA A O 1
ATOM 941 N N . LEU A 1 114 ? 14.359 -2.781 -1.948 1.00 78.69 114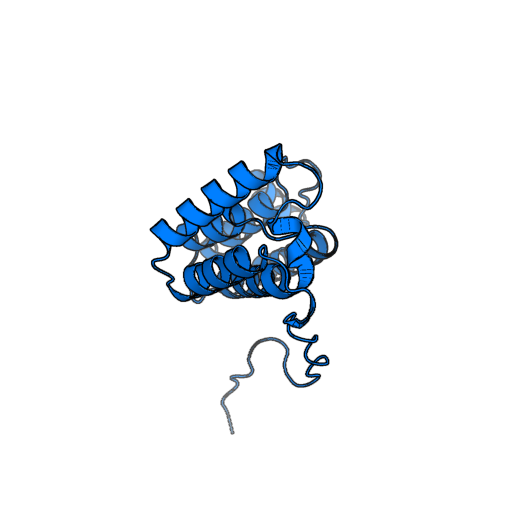 LEU A N 1
ATOM 942 C CA . LEU A 1 114 ? 13.244 -3.716 -1.788 1.00 78.69 114 LEU A CA 1
ATOM 943 C C . LEU A 1 114 ? 13.692 -5.176 -1.970 1.00 78.69 114 LEU A C 1
ATOM 945 O O . LEU A 1 114 ? 13.374 -6.032 -1.140 1.00 78.69 114 LEU A O 1
ATOM 949 N N . CYS A 1 115 ? 14.482 -5.473 -3.004 1.00 75.12 115 CYS A N 1
ATOM 950 C CA . CYS A 1 115 ? 15.020 -6.816 -3.246 1.00 75.12 115 CYS A CA 1
ATOM 951 C C . CYS A 1 115 ? 15.899 -7.301 -2.087 1.00 75.12 115 CYS A C 1
ATOM 953 O O . CYS A 1 115 ? 15.797 -8.452 -1.660 1.00 75.12 115 CYS A O 1
ATOM 955 N N . SER A 1 116 ? 16.728 -6.404 -1.547 1.00 74.94 116 SER A N 1
ATOM 956 C CA . SER A 1 116 ? 17.618 -6.711 -0.423 1.00 74.94 116 SER A CA 1
ATOM 957 C C . SER A 1 116 ? 16.844 -7.024 0.861 1.00 74.94 116 SER A C 1
ATOM 959 O O . SER A 1 116 ? 17.259 -7.887 1.631 1.00 74.94 116 SER A O 1
ATOM 961 N N . LYS A 1 117 ? 15.705 -6.355 1.087 1.00 69.75 117 LYS A N 1
ATOM 962 C CA . LYS A 1 117 ? 14.849 -6.571 2.266 1.00 69.75 117 LYS A CA 1
ATOM 963 C C . LYS A 1 117 ? 14.003 -7.835 2.179 1.00 69.75 117 LYS A C 1
ATOM 965 O O . LYS A 1 117 ? 13.834 -8.541 3.167 1.00 69.75 117 LYS A O 1
ATOM 970 N N . THR A 1 118 ? 13.426 -8.095 1.013 1.00 67.81 118 THR A N 1
ATOM 971 C CA . THR A 1 118 ? 12.422 -9.155 0.854 1.00 67.81 118 THR A CA 1
ATOM 972 C C . THR A 1 118 ? 13.028 -10.532 0.642 1.00 67.81 118 THR A C 1
ATOM 974 O O . THR A 1 118 ? 12.339 -11.533 0.835 1.00 67.81 118 THR A O 1
ATOM 977 N N . GLY A 1 119 ? 14.284 -10.597 0.181 1.00 63.44 119 GLY A N 1
ATOM 978 C CA . GLY A 1 119 ? 14.871 -11.835 -0.331 1.00 63.44 119 GLY A CA 1
ATOM 979 C C . GLY A 1 119 ? 14.060 -12.441 -1.486 1.00 63.44 119 GLY A C 1
ATOM 980 O O . GLY A 1 119 ? 14.269 -13.603 -1.833 1.00 63.44 119 GLY A O 1
ATOM 981 N N . CYS A 1 120 ? 13.107 -11.690 -2.060 1.00 60.75 120 CYS A N 1
ATOM 982 C CA . CYS A 1 120 ? 12.220 -12.169 -3.110 1.00 60.75 120 CYS A CA 1
ATOM 983 C C . CYS A 1 120 ? 12.988 -12.230 -4.422 1.00 60.75 120 CYS A C 1
ATOM 985 O O . CYS A 1 120 ? 13.018 -11.276 -5.200 1.00 60.75 120 CYS A O 1
ATOM 987 N N . SER A 1 121 ? 13.561 -13.404 -4.677 1.00 59.75 121 SER A N 1
ATOM 988 C CA . SER A 1 121 ? 14.180 -13.741 -5.953 1.00 59.75 121 SER A CA 1
ATOM 989 C C . SER A 1 121 ? 13.220 -13.543 -7.118 1.00 59.75 121 SER A C 1
ATOM 991 O O . SER A 1 121 ? 13.672 -13.167 -8.179 1.00 59.75 121 SER A O 1
ATOM 993 N N . VAL A 1 122 ? 11.909 -13.730 -6.938 1.00 61.53 122 VAL A N 1
ATOM 994 C CA . VAL A 1 122 ? 10.924 -13.567 -8.020 1.00 61.53 122 VAL A CA 1
ATOM 995 C C . VAL A 1 122 ? 10.802 -12.111 -8.467 1.00 61.53 122 VAL A C 1
ATOM 997 O O . VAL A 1 122 ? 10.840 -11.855 -9.659 1.00 61.53 122 VAL A O 1
ATOM 1000 N N . ILE A 1 123 ? 10.721 -11.155 -7.537 1.00 64.38 123 ILE A N 1
ATOM 1001 C CA . ILE A 1 123 ? 10.648 -9.721 -7.871 1.00 64.38 123 ILE A CA 1
ATOM 1002 C C . ILE A 1 123 ? 11.946 -9.279 -8.558 1.00 64.38 123 ILE A C 1
ATOM 1004 O O . ILE A 1 123 ? 11.908 -8.591 -9.573 1.00 64.38 123 ILE A O 1
ATOM 1008 N N . ARG A 1 124 ? 13.091 -9.751 -8.048 1.00 64.81 124 ARG A N 1
ATOM 1009 C CA . ARG A 1 124 ? 14.405 -9.544 -8.665 1.00 64.81 124 ARG A CA 1
ATOM 1010 C C . ARG A 1 124 ? 14.493 -10.169 -10.061 1.00 64.81 124 ARG A C 1
ATOM 1012 O O . ARG A 1 124 ? 14.971 -9.516 -10.965 1.00 64.81 124 ARG A O 1
ATOM 1019 N N . LEU A 1 125 ? 14.017 -11.400 -10.243 1.00 64.44 125 LEU 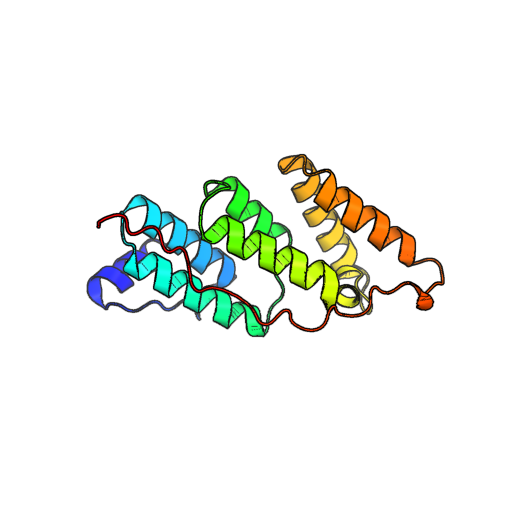A N 1
ATOM 1020 C CA . LEU A 1 125 ? 14.037 -12.108 -11.526 1.00 64.44 125 LEU A CA 1
ATOM 1021 C C . LEU A 1 125 ? 13.146 -11.424 -12.556 1.00 64.44 125 LEU A C 1
ATOM 1023 O O . LEU A 1 125 ? 13.550 -11.316 -13.703 1.00 64.44 125 LEU A O 1
ATOM 1027 N N . VAL A 1 126 ? 11.961 -10.959 -12.150 1.00 66.56 126 VAL A N 1
ATOM 1028 C CA . VAL A 1 126 ? 11.082 -10.183 -13.029 1.00 66.56 126 VAL A CA 1
ATOM 1029 C C . VAL A 1 126 ? 11.779 -8.883 -13.420 1.00 66.56 126 VAL A C 1
ATOM 1031 O O . VAL A 1 126 ? 11.829 -8.577 -14.596 1.00 66.56 126 VAL A O 1
ATOM 1034 N N . TRP A 1 127 ? 12.395 -8.161 -12.484 1.00 66.31 127 TRP A N 1
ATOM 1035 C CA . TRP A 1 127 ? 13.140 -6.937 -12.799 1.00 66.31 127 TRP A CA 1
ATOM 1036 C C . TRP A 1 127 ? 14.369 -7.160 -13.674 1.00 66.31 127 TRP A C 1
ATOM 1038 O O . TRP A 1 127 ? 14.558 -6.431 -14.635 1.00 66.31 127 TRP A O 1
ATOM 1048 N N . ASP A 1 128 ? 15.180 -8.172 -13.376 1.00 67.06 128 ASP A N 1
ATOM 1049 C CA . ASP A 1 128 ? 16.382 -8.495 -14.141 1.00 67.06 128 ASP A CA 1
ATOM 1050 C C . ASP A 1 128 ? 16.005 -8.953 -15.565 1.00 67.06 128 ASP A C 1
ATOM 1052 O O . ASP A 1 128 ? 16.620 -8.498 -16.524 1.00 67.06 128 ASP A O 1
ATOM 1056 N N . ASP A 1 129 ? 14.977 -9.801 -15.728 1.00 66.06 129 ASP A N 1
ATOM 1057 C CA . ASP A 1 129 ? 14.460 -10.208 -17.049 1.00 66.06 129 ASP A CA 1
ATOM 1058 C C . ASP A 1 129 ? 13.906 -9.007 -17.818 1.00 66.06 129 ASP A C 1
ATOM 1060 O O . ASP A 1 129 ? 14.158 -8.863 -19.010 1.00 66.06 129 ASP A O 1
ATOM 1064 N N . LEU A 1 130 ? 13.225 -8.101 -17.115 1.00 62.50 130 LEU A N 1
ATOM 1065 C CA . LEU A 1 130 ? 12.729 -6.861 -17.681 1.00 62.50 130 LEU A CA 1
ATOM 1066 C C . LEU A 1 130 ? 13.886 -5.947 -18.129 1.00 62.50 130 LEU A C 1
ATOM 1068 O O . LEU A 1 130 ? 13.954 -5.619 -19.305 1.00 62.50 130 LEU A O 1
ATOM 1072 N N . CYS A 1 131 ? 14.847 -5.591 -17.274 1.00 62.69 131 CYS A N 1
ATOM 1073 C CA . CYS A 1 131 ? 16.012 -4.765 -17.637 1.00 62.69 131 CYS A CA 1
ATOM 1074 C C . CYS A 1 131 ? 16.846 -5.333 -18.805 1.00 62.69 131 CYS A C 1
ATOM 1076 O O . CYS A 1 131 ? 17.560 -4.585 -19.468 1.00 62.69 131 CYS A O 1
ATOM 1078 N N . LEU A 1 132 ? 16.777 -6.643 -19.071 1.00 59.75 132 LEU A N 1
ATOM 1079 C CA . LEU A 1 132 ? 17.443 -7.288 -20.209 1.00 59.75 132 LEU A CA 1
ATOM 1080 C C . LEU A 1 132 ? 16.682 -7.141 -21.543 1.00 59.75 132 LEU A C 1
ATOM 1082 O O . LEU A 1 132 ? 17.242 -7.463 -22.592 1.00 59.75 132 LEU A O 1
ATOM 1086 N N . LEU A 1 133 ? 15.427 -6.674 -21.531 1.00 57.22 133 LEU A N 1
ATOM 1087 C CA . LEU A 1 133 ? 14.619 -6.433 -22.736 1.00 57.22 133 LEU A CA 1
ATOM 1088 C C . LEU A 1 133 ? 14.888 -5.070 -23.401 1.00 57.22 133 LEU A C 1
ATOM 1090 O O . LEU A 1 133 ? 14.407 -4.856 -24.514 1.00 57.22 133 LEU A O 1
ATOM 1094 N N . ASP A 1 134 ? 15.681 -4.194 -22.773 1.00 53.16 134 ASP A N 1
ATOM 1095 C CA . ASP A 1 134 ? 16.107 -2.904 -23.343 1.00 53.16 134 ASP A CA 1
ATOM 1096 C C . ASP A 1 134 ? 17.053 -3.049 -24.556 1.00 53.16 134 ASP A C 1
ATOM 1098 O O . ASP A 1 134 ? 17.201 -2.108 -25.337 1.00 53.16 134 ASP A O 1
ATOM 1102 N N . ASP A 1 135 ? 17.633 -4.236 -24.784 1.00 50.62 135 ASP A N 1
ATOM 1103 C CA . ASP A 1 135 ? 18.367 -4.561 -26.014 1.00 50.62 135 ASP A CA 1
ATOM 1104 C C . ASP A 1 135 ? 17.398 -5.107 -27.102 1.00 50.62 135 ASP A C 1
ATOM 1106 O O . ASP A 1 135 ? 17.214 -6.312 -27.306 1.00 50.62 135 ASP A O 1
ATOM 1110 N N . ASP A 1 136 ? 16.782 -4.183 -27.847 1.00 52.06 136 ASP A N 1
ATOM 1111 C CA . ASP A 1 136 ? 16.329 -4.347 -29.245 1.00 52.06 136 ASP A CA 1
ATOM 1112 C C . ASP A 1 136 ? 15.153 -5.304 -29.592 1.00 52.06 136 ASP A C 1
ATOM 1114 O O . ASP A 1 136 ? 14.995 -5.665 -30.763 1.00 52.06 136 ASP A O 1
ATOM 1118 N N . ASN A 1 137 ? 14.257 -5.716 -28.679 1.00 48.00 137 ASN A N 1
ATOM 1119 C CA . ASN A 1 137 ? 13.123 -6.585 -29.079 1.00 48.00 137 ASN A CA 1
ATOM 1120 C C . ASN A 1 137 ? 11.741 -6.245 -28.489 1.00 48.00 137 ASN A C 1
ATOM 1122 O O . ASN A 1 137 ? 11.199 -6.964 -27.648 1.00 48.00 137 ASN A O 1
ATOM 1126 N N . ASP A 1 138 ? 11.068 -5.271 -29.108 1.00 53.59 138 ASP A N 1
ATOM 1127 C CA . ASP A 1 138 ? 9.628 -4.988 -28.939 1.00 53.59 138 ASP A CA 1
ATOM 1128 C C . ASP A 1 138 ? 8.706 -6.205 -29.202 1.00 53.59 138 ASP A C 1
ATOM 1130 O O . ASP A 1 138 ? 7.546 -6.234 -28.788 1.00 53.59 138 ASP A O 1
ATOM 1134 N N . ALA A 1 139 ? 9.202 -7.248 -29.876 1.00 52.66 139 ALA A N 1
ATOM 1135 C CA . ALA A 1 139 ? 8.417 -8.412 -30.291 1.00 52.66 139 ALA A CA 1
ATOM 1136 C C . ALA A 1 139 ? 8.138 -9.449 -29.180 1.00 52.66 139 ALA A C 1
ATOM 1138 O O . ALA A 1 139 ? 7.378 -10.391 -29.418 1.00 52.66 139 ALA A O 1
ATOM 1139 N N . LYS A 1 140 ? 8.738 -9.313 -27.986 1.00 49.72 140 LYS A N 1
ATOM 1140 C CA . LYS A 1 140 ? 8.589 -10.279 -26.876 1.00 49.72 140 LYS A CA 1
ATOM 1141 C C . LYS A 1 140 ? 7.651 -9.830 -25.752 1.00 49.72 140 LYS A C 1
ATOM 1143 O O . LYS A 1 140 ? 7.492 -10.579 -24.790 1.00 49.72 140 LYS A O 1
ATOM 1148 N N . ARG A 1 141 ? 6.999 -8.664 -25.871 1.00 52.31 141 ARG A N 1
ATOM 1149 C CA . ARG A 1 141 ? 6.027 -8.189 -24.870 1.00 52.31 141 ARG A CA 1
ATOM 1150 C C . ARG A 1 141 ? 4.942 -9.262 -24.646 1.00 52.31 141 ARG A C 1
ATOM 1152 O O . ARG A 1 141 ? 4.281 -9.657 -25.616 1.00 52.31 141 ARG A O 1
ATOM 1159 N N . PRO A 1 142 ? 4.728 -9.750 -23.409 1.00 47.75 142 PRO A N 1
ATOM 1160 C CA . PRO A 1 142 ? 3.595 -10.611 -23.107 1.00 47.75 142 PRO A CA 1
ATOM 1161 C C . PRO A 1 142 ? 2.311 -9.875 -23.490 1.00 47.75 142 PRO A C 1
ATOM 1163 O O . PRO A 1 142 ? 2.061 -8.760 -23.037 1.00 47.75 142 PRO A O 1
ATOM 1166 N N . LYS A 1 143 ? 1.495 -10.469 -24.366 1.00 43.94 143 LYS A N 1
ATOM 1167 C CA . LYS A 1 143 ? 0.180 -9.896 -24.673 1.00 43.94 143 LYS A CA 1
ATOM 1168 C C . LYS A 1 143 ? -0.649 -9.874 -23.387 1.00 43.94 143 LYS A C 1
ATOM 1170 O O . LYS A 1 143 ? -0.631 -10.889 -22.685 1.00 43.94 143 LYS A O 1
ATOM 1175 N N . PRO A 1 144 ? -1.407 -8.794 -23.114 1.00 43.16 144 PRO A N 1
ATOM 1176 C CA . PRO A 1 144 ? -2.358 -8.767 -22.015 1.00 43.16 144 PRO A CA 1
ATOM 1177 C C . PRO A 1 144 ? -3.199 -10.038 -22.057 1.00 43.16 144 PRO A C 1
ATOM 1179 O O . PRO A 1 144 ? -3.882 -10.307 -23.052 1.00 43.16 144 PRO A O 1
ATOM 1182 N N . LEU A 1 145 ? -3.110 -10.856 -21.008 1.00 45.31 145 LEU A N 1
ATOM 1183 C CA . LEU A 1 145 ? -4.073 -11.928 -20.832 1.00 45.31 145 LEU A CA 1
ATOM 1184 C C . LEU A 1 145 ? -5.426 -11.240 -20.673 1.00 45.31 145 LEU A C 1
ATOM 1186 O O . LEU A 1 145 ? -5.582 -10.364 -19.823 1.00 45.31 145 LEU A O 1
ATOM 1190 N N . ALA A 1 146 ? -6.371 -11.582 -21.552 1.00 37.38 146 ALA A N 1
ATOM 1191 C CA . ALA A 1 146 ? -7.728 -11.059 -21.488 1.00 37.38 146 ALA A CA 1
ATOM 1192 C C . ALA A 1 146 ? -8.245 -11.180 -20.044 1.00 37.38 146 ALA A C 1
ATOM 1194 O O . ALA A 1 146 ? -7.973 -12.209 -19.415 1.00 37.38 146 ALA A O 1
ATOM 1195 N N . PRO A 1 147 ? -8.955 -10.164 -19.515 1.00 40.03 147 PRO A N 1
ATOM 1196 C CA . PRO A 1 147 ? -9.373 -10.148 -18.122 1.00 40.03 147 PRO A CA 1
A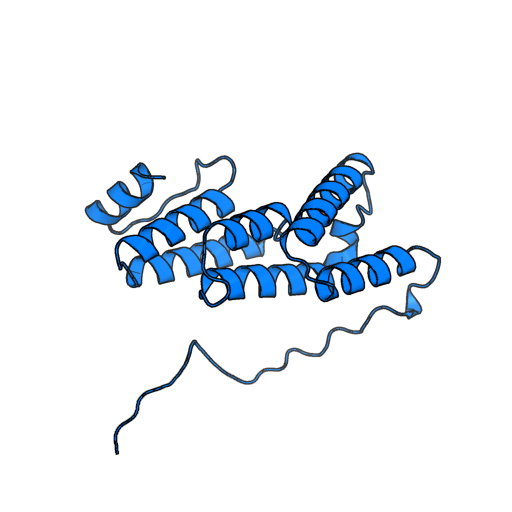TOM 1197 C C . PRO A 1 147 ? -10.115 -11.445 -17.819 1.00 40.03 147 PRO A C 1
ATOM 1199 O O . PRO A 1 147 ? -11.162 -11.735 -18.407 1.00 40.03 147 PRO A O 1
ATOM 1202 N N . ILE A 1 148 ? -9.529 -12.262 -16.942 1.00 43.09 148 ILE A N 1
ATOM 1203 C CA . ILE A 1 148 ? -10.147 -13.497 -16.479 1.00 43.09 148 ILE A CA 1
ATOM 1204 C C . ILE A 1 148 ? -11.260 -13.064 -15.528 1.00 43.09 148 ILE A C 1
ATOM 1206 O O . ILE A 1 148 ? -11.090 -12.955 -14.318 1.00 43.09 148 ILE A O 1
ATOM 1210 N N . ASN A 1 149 ? -12.415 -12.759 -16.112 1.00 48.09 149 ASN A N 1
ATOM 1211 C CA . ASN A 1 149 ? -13.660 -12.538 -15.402 1.00 48.09 149 ASN A CA 1
ATOM 1212 C C . ASN A 1 149 ? -14.087 -13.856 -14.747 1.00 48.09 149 ASN A C 1
ATOM 1214 O O . ASN A 1 149 ? -14.889 -14.571 -15.345 1.00 48.09 149 ASN A O 1
ATOM 1218 N N . GLN A 1 150 ? -13.560 -14.199 -13.560 1.00 47.44 150 GLN A N 1
ATOM 1219 C CA . GLN A 1 150 ? -14.180 -15.176 -12.649 1.00 47.44 150 GLN A CA 1
ATOM 1220 C C . GLN A 1 150 ? -13.549 -15.233 -11.233 1.00 47.44 150 GLN A C 1
ATOM 1222 O O . GLN A 1 150 ? -12.558 -15.919 -11.015 1.00 47.44 150 GLN A O 1
ATOM 1227 N N . GLY A 1 151 ? -14.238 -14.586 -10.272 1.00 37.84 151 GLY A N 1
ATOM 1228 C CA . GLY A 1 151 ? -14.342 -14.927 -8.831 1.00 37.84 151 GLY A CA 1
ATOM 1229 C C . GLY A 1 151 ? -13.224 -14.432 -7.887 1.00 37.84 151 GLY A C 1
ATOM 1230 O O . GLY A 1 151 ? -12.059 -14.629 -8.176 1.00 37.84 151 GLY A O 1
ATOM 1231 N N . CYS A 1 152 ? -13.456 -13.857 -6.694 1.00 42.94 152 CYS A N 1
ATOM 1232 C CA . CYS A 1 152 ? -14.656 -13.422 -5.965 1.00 42.94 152 CYS A CA 1
ATOM 1233 C C . CYS A 1 152 ? -14.250 -12.430 -4.837 1.00 42.94 152 CYS A C 1
ATOM 1235 O O . CYS A 1 152 ? -13.130 -12.479 -4.332 1.00 42.94 152 CYS A O 1
ATOM 1237 N N . LYS A 1 153 ? -15.204 -11.585 -4.424 1.00 52.31 153 LYS A N 1
ATOM 1238 C CA . LYS A 1 153 ? -15.199 -10.582 -3.338 1.00 52.31 153 LYS A CA 1
ATOM 1239 C C . LYS A 1 153 ? -14.858 -11.243 -1.978 1.00 52.31 153 LYS A C 1
ATOM 1241 O O . LYS A 1 153 ? -15.661 -12.013 -1.470 1.00 52.31 153 LYS A O 1
ATOM 1246 N N . TYR A 1 154 ? -13.650 -11.010 -1.459 1.00 48.19 154 TYR A N 1
ATOM 1247 C CA . TYR A 1 154 ? -13.083 -11.413 -0.152 1.00 48.19 154 TYR A CA 1
ATOM 1248 C C . TYR A 1 154 ? -13.775 -12.560 0.630 1.00 48.19 154 TYR A C 1
ATOM 1250 O O . TYR A 1 154 ? -14.652 -12.330 1.452 1.00 48.19 154 TYR A O 1
ATOM 1258 N N . HIS A 1 155 ? -13.282 -13.788 0.415 1.00 39.44 155 HIS A N 1
ATOM 1259 C CA . HIS A 1 155 ? -13.399 -14.985 1.273 1.00 39.44 155 HIS A CA 1
ATOM 1260 C C . HIS A 1 155 ? -14.785 -15.352 1.858 1.00 39.44 155 HIS A C 1
ATOM 1262 O O . HIS A 1 155 ? -15.200 -14.861 2.903 1.00 39.44 155 HIS A O 1
ATOM 1268 N N . VAL A 1 156 ? -15.409 -16.401 1.303 1.00 41.97 156 VAL A N 1
ATOM 1269 C CA . VAL A 1 156 ? -16.442 -17.189 2.000 1.00 41.97 156 VAL A CA 1
ATOM 1270 C C . VAL A 1 156 ? -15.771 -18.339 2.756 1.00 41.97 156 VAL A C 1
ATOM 1272 O O . VAL A 1 156 ? -15.419 -19.359 2.169 1.00 41.97 156 VAL A O 1
ATOM 1275 N N . HIS A 1 157 ? -15.648 -18.205 4.074 1.00 43.59 157 HIS A N 1
ATOM 1276 C CA . HIS A 1 157 ? -15.703 -19.355 4.975 1.00 43.59 157 HIS A CA 1
ATOM 1277 C C . HIS A 1 157 ? -16.842 -19.118 5.963 1.00 43.59 157 HIS A C 1
ATOM 1279 O O . HIS A 1 157 ? -16.643 -18.572 7.042 1.00 43.59 157 HIS A O 1
ATOM 1285 N N . ALA A 1 158 ? -18.046 -19.536 5.579 1.00 38.88 158 ALA A N 1
ATOM 1286 C CA . ALA A 1 158 ? -19.116 -19.807 6.525 1.00 38.88 158 ALA A CA 1
ATOM 1287 C C . ALA A 1 158 ? -19.308 -21.325 6.558 1.00 38.88 158 ALA A C 1
ATOM 1289 O O . ALA A 1 158 ? -19.716 -21.932 5.569 1.00 38.88 158 ALA A O 1
ATOM 1290 N N . GLY A 1 159 ? -18.933 -21.940 7.678 1.00 41.28 159 GLY A N 1
ATOM 1291 C CA . GLY A 1 159 ? -19.390 -23.280 8.018 1.00 41.28 159 GLY A CA 1
ATOM 1292 C C . GLY A 1 159 ? -20.837 -23.248 8.513 1.00 41.28 159 GLY A C 1
ATOM 1293 O O . GLY A 1 159 ? -21.299 -22.223 9.012 1.00 41.28 159 GLY A O 1
ATOM 1294 N N . GLY A 1 160 ? -21.509 -24.397 8.428 1.00 34.75 160 GLY A N 1
ATOM 1295 C CA . GLY A 1 160 ? -22.750 -24.679 9.152 1.00 34.75 160 GLY A CA 1
ATOM 1296 C C . GLY A 1 160 ? -23.865 -25.230 8.266 1.00 34.75 160 GLY A C 1
ATOM 1297 O O . GLY A 1 160 ? -24.524 -24.466 7.567 1.00 34.75 160 GLY A O 1
ATOM 1298 N N . GLY A 1 161 ? -24.083 -26.545 8.353 1.00 34.97 161 GLY A N 1
ATOM 1299 C CA . GLY A 1 161 ? -25.174 -27.291 7.726 1.00 34.97 161 GLY A CA 1
ATOM 1300 C C . GLY A 1 161 ? -24.870 -28.775 7.688 1.00 34.97 161 GLY A C 1
ATOM 1301 O O . GLY A 1 161 ? -24.515 -29.245 6.589 1.00 34.97 161 GLY A O 1
#